Protein 1CXC (pdb70)

Organism: Cereibacter sphaeroides (NCBI:txid1063)

Structure (mmCIF, N/CA/C/O backbone):
data_1CXC
#
_entry.id   1CXC
#
_cell.length_a   82.330
_cell.length_b   82.330
_cell.length_c   37.610
_cell.angle_alpha   90.00
_cell.angle_beta   90.00
_cell.angle_gamma   90.00
#
_symmetry.space_group_name_H-M   'P 41 21 2'
#
loop_
_entity.id
_entity.type
_entity.pdbx_description
1 polymer 'CYTOCHROME C2'
2 non-polymer 'HEME C'
3 water water
#
loop_
_atom_site.group_PDB
_atom_site.id
_atom_site.type_symbol
_atom_site.label_atom_id
_atom_site.label_alt_id
_atom_site.label_comp_id
_atom_site.label_asym_id
_atom_site.label_entity_id
_atom_site.label_seq_id
_atom_site.pdbx_PDB_ins_code
_atom_site.Cartn_x
_atom_site.Cartn_y
_atom_site.Cartn_z
_atom_site.occupancy
_atom_site.B_iso_or_equiv
_atom_site.auth_seq_id
_atom_site.auth_comp_id
_atom_site.auth_asym_id
_atom_site.auth_atom_id
_atom_site.pdbx_PDB_model_num
ATOM 1 N N . GLN A 1 1 ? 72.986 9.514 12.584 1.00 19.04 1 GLN A N 1
ATOM 2 C CA . GLN A 1 1 ? 72.613 8.287 11.921 1.00 22.14 1 GLN A CA 1
ATOM 3 C C . GLN A 1 1 ? 72.820 6.966 12.585 1.00 20.94 1 GLN A C 1
ATOM 4 O O . GLN A 1 1 ? 71.805 6.316 12.733 1.00 23.24 1 GLN A O 1
ATOM 10 N N . GLU A 1 2 ? 73.954 6.297 12.437 1.00 18.91 2 GLU A N 1
ATOM 11 C CA . GLU A 1 2 ? 74.041 5.046 13.172 1.00 19.83 2 GLU A CA 1
ATOM 12 C C . GLU A 1 2 ? 74.523 5.258 14.598 1.00 18.23 2 GLU A C 1
ATOM 13 O O . GLU A 1 2 ?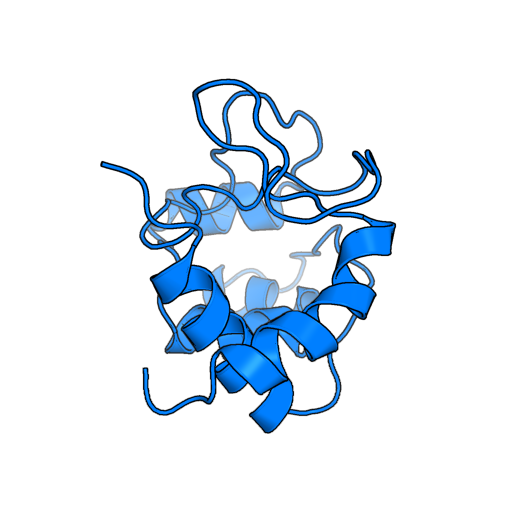 74.435 4.358 15.438 1.00 19.33 2 GLU A O 1
ATOM 19 N N . GLY A 1 3 ? 74.772 6.512 14.944 1.00 16.06 3 GLY A N 1
ATOM 20 C CA . GLY A 1 3 ? 75.234 6.851 16.276 1.00 15.82 3 GLY A CA 1
ATO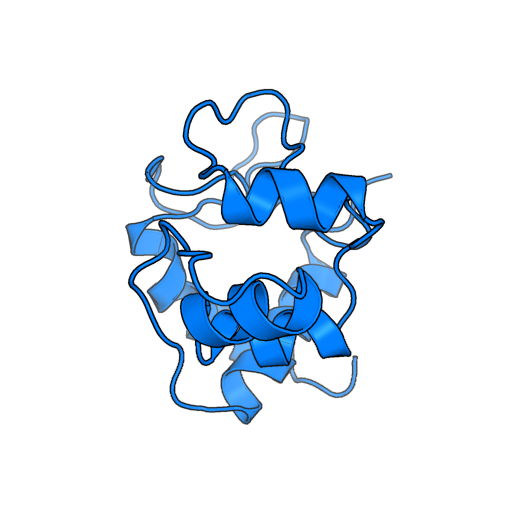M 21 C C . GLY A 1 3 ? 74.097 6.839 17.277 1.00 15.07 3 GLY A C 1
ATOM 22 O O . GLY A 1 3 ? 72.925 6.721 16.928 1.00 15.65 3 GLY A O 1
ATOM 23 N N . ASP A 1 4 ? 74.438 6.916 18.557 1.00 14.63 4 ASP A N 1
ATOM 24 C CA . ASP A 1 4 ? 73.421 6.903 19.601 1.00 16.55 4 ASP A CA 1
ATOM 25 C C . ASP A 1 4 ? 73.183 8.306 20.119 1.00 14.81 4 ASP A C 1
ATOM 26 O O . ASP A 1 4 ? 74.103 8.931 20.632 1.00 14.62 4 ASP A O 1
ATOM 31 N N . PRO A 1 5 ? 72.040 8.903 19.808 1.00 14.59 5 PRO A N 1
ATOM 32 C CA . PRO A 1 5 ? 71.749 10.269 20.190 1.00 14.46 5 PRO A CA 1
ATOM 33 C C . PRO A 1 5 ? 71.828 10.545 21.693 1.00 15.68 5 PRO A C 1
ATOM 34 O O . PRO A 1 5 ? 71.958 11.714 22.064 1.00 14.12 5 PRO A O 1
ATOM 38 N N . GLU A 1 6 ? 71.339 9.620 22.543 1.00 16.26 6 GLU A N 1
ATOM 39 C CA . GLU A 1 6 ? 71.379 9.868 23.983 1.00 19.21 6 GLU A CA 1
ATOM 40 C C . GLU A 1 6 ? 72.816 9.929 24.460 1.00 17.30 6 GLU A C 1
ATOM 41 O O . GLU A 1 6 ? 73.162 10.715 25.346 1.00 15.53 6 GLU A O 1
ATOM 47 N N . ALA A 1 7 ? 73.656 9.000 23.991 1.00 15.41 7 ALA A N 1
ATOM 48 C CA . ALA A 1 7 ? 75.047 9.060 24.356 1.00 14.40 7 ALA A CA 1
ATOM 49 C C . ALA A 1 7 ? 75.601 10.348 23.768 1.00 14.71 7 ALA A C 1
ATOM 50 O O . ALA A 1 7 ? 76.522 10.970 24.295 1.00 18.09 7 ALA A O 1
ATOM 52 N N . GLY A 1 8 ? 75.129 10.741 22.585 1.00 14.04 8 GLY A N 1
ATOM 53 C CA . GLY A 1 8 ? 75.595 11.993 21.998 1.00 12.43 8 GLY A CA 1
ATOM 54 C C . GLY A 1 8 ? 75.270 13.186 22.884 1.00 13.55 8 GLY A C 1
ATOM 55 O O . GLY A 1 8 ? 75.988 14.181 22.839 1.00 13.13 8 GLY A O 1
ATOM 56 N N . ALA A 1 9 ? 74.027 13.279 23.372 1.00 13.32 9 ALA A N 1
ATOM 57 C CA . ALA A 1 9 ? 73.649 14.389 24.238 1.00 13.47 9 ALA A CA 1
ATOM 58 C C . ALA A 1 9 ? 74.642 14.544 25.377 1.00 14.06 9 ALA A C 1
ATOM 59 O O . ALA A 1 9 ? 74.845 15.657 25.844 1.00 14.27 9 ALA A O 1
ATOM 61 N N . LYS A 1 10 ? 75.051 13.425 26.011 1.00 15.99 10 LYS A N 1
ATOM 62 C CA . LYS A 1 10 ? 76.020 13.493 27.094 1.00 15.74 10 LYS A CA 1
ATOM 63 C C . LYS A 1 10 ? 77.364 13.950 26.592 1.00 14.92 10 LYS A C 1
ATOM 64 O O . LYS A 1 10 ? 78.099 14.683 27.247 1.00 15.82 10 LYS A O 1
ATOM 69 N N . ALA A 1 11 ? 77.805 13.399 25.472 1.00 14.06 11 ALA A N 1
ATOM 70 C CA . ALA A 1 11 ? 79.097 13.786 24.937 1.00 14.54 11 ALA A CA 1
ATOM 71 C C . ALA A 1 11 ? 79.151 15.246 24.494 1.00 14.49 11 ALA A C 1
ATOM 72 O O . ALA A 1 11 ? 80.201 15.887 24.574 1.00 15.61 11 ALA A O 1
ATOM 74 N N . PHE A 1 12 ? 77.982 15.848 24.263 1.00 13.23 12 PHE A N 1
ATOM 75 C CA . PHE A 1 12 ? 77.893 17.241 23.838 1.00 13.64 12 PHE A CA 1
ATOM 76 C C . PHE A 1 12 ? 78.206 18.228 24.969 1.00 14.67 12 PHE A C 1
ATOM 77 O O . PHE A 1 12 ? 78.479 19.413 24.758 1.00 11.61 12 PHE A O 1
ATOM 85 N N . ASN A 1 13 ? 78.258 17.760 26.216 1.00 18.21 13 ASN A N 1
ATOM 86 C CA . ASN A 1 13 ? 78.585 18.682 27.287 1.00 19.50 13 ASN A CA 1
ATOM 87 C C . ASN A 1 13 ? 79.938 19.276 27.035 1.00 17.64 13 ASN A C 1
ATOM 88 O O . ASN A 1 13 ? 80.189 20.387 27.449 1.00 18.35 13 ASN A O 1
ATOM 93 N N . GLN A 1 14 ? 80.883 18.517 26.481 1.00 17.89 14 GLN A N 1
ATOM 94 C CA . GLN A 1 14 ? 82.211 19.070 26.239 1.00 19.86 14 GLN A CA 1
ATOM 95 C C . GLN A 1 14 ? 82.176 20.298 25.345 1.00 19.50 14 GLN A C 1
ATOM 96 O O . GLN A 1 14 ? 83.108 21.101 25.331 1.00 21.85 14 GLN A O 1
ATOM 102 N N . CYS A 1 15 ? 81.271 20.287 24.383 1.00 15.13 15 CYS A N 1
ATOM 103 C CA . CYS A 1 15 ? 81.134 21.384 23.444 1.00 14.22 15 CYS A CA 1
ATOM 104 C C . CYS A 1 15 ? 80.490 22.624 24.043 1.00 13.72 15 CYS A C 1
ATOM 105 O O . CYS A 1 15 ? 80.690 23.716 23.529 1.00 11.68 15 CYS A O 1
ATOM 108 N N . GLN A 1 16 ? 79.798 22.496 25.189 1.00 13.37 16 GLN A N 1
ATOM 109 C CA . GLN A 1 16 ? 79.103 23.627 25.762 1.00 15.02 16 GLN A CA 1
ATOM 110 C C . GLN A 1 16 ? 80.006 24.709 26.332 1.00 14.76 16 GLN A C 1
ATOM 111 O O . GLN A 1 16 ? 79.545 25.770 26.738 1.00 16.25 16 GLN A O 1
ATOM 117 N N . THR A 1 17 ? 81.303 24.442 26.414 1.00 15.54 17 THR A N 1
ATOM 118 C CA . THR A 1 17 ? 82.238 25.437 26.866 1.00 15.98 17 THR A CA 1
ATOM 119 C C . THR A 1 17 ? 82.270 26.571 25.861 1.00 15.59 17 THR A C 1
ATOM 120 O O . THR A 1 17 ? 82.580 27.724 26.180 1.00 13.82 17 THR A O 1
ATOM 124 N N . CYS A 1 18 ? 81.849 26.291 24.612 1.00 13.09 18 CYS A N 1
ATOM 125 C CA . CYS A 1 18 ? 81.928 27.311 23.558 1.00 13.19 18 CYS A CA 1
ATOM 126 C C . CYS A 1 18 ? 80.690 27.413 22.679 1.00 12.27 18 CYS A C 1
ATOM 127 O O . CYS A 1 18 ? 80.453 28.432 22.054 1.00 13.14 18 CYS A O 1
ATOM 130 N N . HIS A 1 19 ? 79.890 26.370 22.614 1.00 11.47 19 HIS A N 1
ATOM 131 C CA . HIS A 1 19 ? 78.716 26.376 21.762 1.00 12.17 19 HIS A CA 1
ATOM 132 C C . HIS A 1 19 ? 77.406 26.311 22.536 1.00 13.90 19 HIS A C 1
ATOM 133 O O . HIS A 1 19 ? 77.278 25.559 23.499 1.00 12.81 19 HIS A O 1
ATOM 140 N N . VAL A 1 20 ? 76.350 26.562 21.794 1.00 13.48 20 VAL A N 1
ATOM 141 C CA . VAL A 1 20 ? 75.014 26.530 22.321 1.00 13.25 20 VAL A CA 1
ATOM 142 C C . VAL A 1 20 ? 74.079 26.059 21.199 1.00 14.07 20 VAL A C 1
ATOM 143 O O . VAL A 1 20 ? 74.556 25.893 20.083 1.00 12.78 20 VAL A O 1
ATOM 147 N N . ILE A 1 21 ? 72.981 25.372 21.523 1.00 13.55 21 ILE A N 1
ATOM 148 C CA . ILE A 1 21 ? 71.981 24.995 20.523 1.00 13.07 21 ILE A CA 1
ATOM 149 C C . ILE A 1 21 ? 70.671 25.670 20.932 1.00 13.25 21 ILE A C 1
ATOM 150 O O . ILE A 1 21 ? 70.120 25.340 21.987 1.00 13.2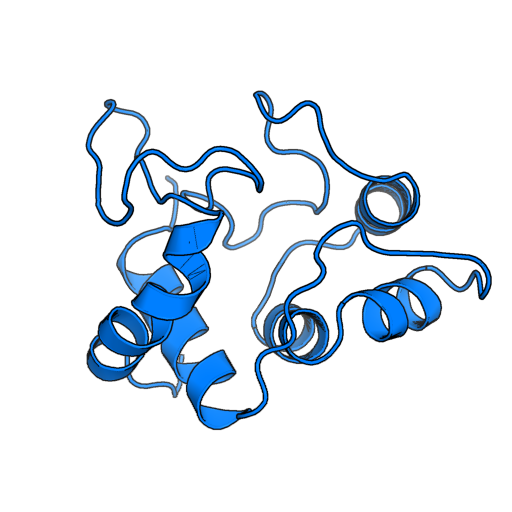3 21 ILE A O 1
ATOM 155 N N . VAL A 1 22 ? 70.400 26.841 20.363 1.00 12.01 22 VAL A N 1
ATOM 156 C CA . VAL A 1 22 ? 69.193 27.597 20.686 1.00 15.06 22 VAL A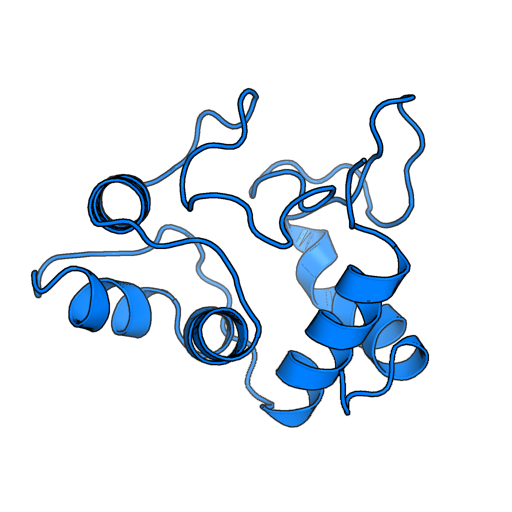 CA 1
ATOM 157 C C . VAL A 1 22 ? 68.309 27.624 19.448 1.00 15.73 22 VAL A C 1
ATOM 158 O O . VAL A 1 22 ? 68.735 28.096 18.401 1.00 16.16 22 VAL A O 1
ATOM 162 N N . ASP A 1 23 ? 67.020 27.318 19.547 1.00 16.57 23 ASP A N 1
ATOM 163 C CA . ASP A 1 23 ? 66.230 27.304 18.330 1.00 16.82 23 ASP A CA 1
ATOM 164 C C . ASP A 1 23 ? 65.682 28.648 17.896 1.00 18.31 23 ASP A C 1
ATOM 165 O O . ASP A 1 23 ? 66.061 29.700 18.400 1.00 17.03 23 ASP A O 1
ATOM 170 N N . ASP A 1 24 ? 64.961 28.657 16.779 1.00 19.02 24 ASP A N 1
ATOM 171 C CA . ASP A 1 24 ? 64.469 29.907 16.256 1.00 21.59 24 ASP A CA 1
ATOM 172 C C . ASP A 1 24 ? 63.416 30.607 17.084 1.00 24.47 24 ASP A C 1
ATOM 173 O O . ASP A 1 24 ? 63.177 31.791 16.863 1.00 26.44 24 ASP A O 1
ATOM 178 N N . SER A 1 25 ? 63.019 30.039 18.221 1.00 27.19 25 SER A N 1
ATOM 179 C CA . SER A 1 25 ? 62.036 30.708 19.059 1.00 26.88 25 SER A CA 1
ATOM 180 C C . SER A 1 25 ? 62.697 31.215 20.330 1.00 27.30 25 SER A C 1
ATOM 181 O O . SER A 1 25 ? 62.077 31.890 21.154 1.00 25.62 25 SER A O 1
ATOM 184 N N . GLY A 1 26 ? 64.014 31.031 20.413 1.00 26.27 26 GLY A N 1
ATOM 185 C CA . GLY A 1 26 ? 64.762 31.470 21.567 1.00 25.53 26 GLY A CA 1
ATOM 186 C C . GLY A 1 26 ? 64.864 30.409 22.651 1.00 25.06 26 GLY A C 1
ATOM 187 O O . GLY A 1 26 ? 65.472 30.640 23.691 1.00 27.87 26 GLY A O 1
ATOM 188 N N . THR A 1 27 ? 64.458 29.171 22.384 1.00 22.69 27 THR A N 1
ATOM 189 C CA . THR A 1 27 ? 64.560 28.170 23.412 1.00 21.45 27 THR A CA 1
ATOM 190 C C . THR A 1 27 ? 65.930 27.505 23.415 1.00 22.17 27 THR A C 1
ATOM 191 O O . THR A 1 27 ? 66.496 27.203 22.369 1.00 21.15 27 THR A O 1
ATOM 195 N N . THR A 1 28 ? 66.529 27.353 24.593 1.00 19.88 28 THR A N 1
ATOM 196 C CA . THR A 1 28 ? 67.813 26.701 24.702 1.00 19.82 28 THR A CA 1
ATOM 197 C C . THR A 1 28 ? 67.634 25.197 24.773 1.00 19.73 28 THR A C 1
ATOM 198 O O . THR A 1 28 ? 66.907 24.694 25.625 1.00 20.63 28 THR A O 1
ATOM 202 N N . ILE A 1 29 ? 68.045 24.457 23.751 1.00 18.63 29 ILE A N 1
ATOM 203 C CA . ILE A 1 29 ? 67.913 23.024 23.853 1.00 18.95 29 ILE A CA 1
ATOM 204 C C . ILE A 1 29 ? 69.173 22.411 24.474 1.00 17.47 29 ILE A C 1
ATOM 205 O O . ILE A 1 29 ? 69.119 21.487 25.280 1.00 18.37 29 ILE A O 1
ATOM 210 N N . ALA A 1 30 ? 70.281 23.121 24.426 1.00 16.44 30 ALA A N 1
ATOM 211 C CA . ALA A 1 30 ? 71.486 22.625 25.039 1.00 16.41 30 ALA A CA 1
ATOM 212 C C . ALA A 1 30 ? 72.508 23.719 25.095 1.00 19.63 30 ALA A C 1
ATOM 213 O O . ALA A 1 30 ? 72.496 24.633 24.288 1.00 18.55 30 ALA A O 1
ATOM 215 N N . GLY A 1 31 ? 73.152 23.906 26.238 1.00 23.14 31 GLY A N 1
ATOM 216 C CA . GLY A 1 31 ? 74.124 24.971 26.290 1.00 26.83 31 GLY A CA 1
ATOM 217 C C . GLY A 1 31 ? 74.123 25.665 27.623 1.00 29.35 31 GLY A C 1
ATOM 218 O O . GLY A 1 31 ? 73.065 25.738 28.236 1.00 29.40 31 GLY A O 1
ATOM 219 N N . ARG A 1 32 ? 75.073 26.584 27.753 1.00 32.00 32 ARG A N 1
ATOM 220 C CA . ARG A 1 32 ? 75.278 27.345 28.978 1.00 37.39 32 ARG A CA 1
ATOM 221 C C . ARG A 1 32 ? 75.578 28.818 28.661 1.00 36.13 32 ARG A C 1
ATOM 222 O O . ARG A 1 32 ? 76.580 29.382 29.124 1.00 36.62 32 ARG A O 1
ATOM 226 N N . ASN A 1 33 ? 74.939 29.317 27.596 1.00 33.64 33 ASN A N 1
ATOM 227 C CA . ASN A 1 33 ? 75.114 30.689 27.143 1.00 30.89 33 ASN A CA 1
ATOM 228 C C . ASN A 1 33 ? 76.522 31.055 26.658 1.00 28.16 33 ASN A C 1
ATOM 229 O O . ASN A 1 33 ? 76.809 32.231 26.419 1.00 27.16 33 ASN A O 1
ATOM 231 N N . ALA A 1 34 ? 77.344 30.074 26.270 1.00 23.90 34 ALA A N 1
ATOM 232 C CA . ALA A 1 34 ? 78.677 30.386 25.779 1.00 22.25 34 ALA A CA 1
ATOM 233 C C . ALA A 1 34 ? 78.600 30.921 24.355 1.00 23.67 34 ALA A C 1
ATOM 234 O O . ALA A 1 34 ? 77.815 30.435 23.539 1.00 25.06 34 ALA A O 1
ATOM 236 N N . LYS A 1 35 ? 79.393 31.926 23.998 1.00 22.32 35 LYS A N 1
ATOM 237 C CA . LYS A 1 35 ? 79.298 32.457 22.642 1.00 22.86 35 LYS A CA 1
ATOM 238 C C . LYS A 1 35 ? 80.612 32.417 21.885 1.00 20.26 35 LYS A C 1
ATOM 239 O O . LYS A 1 35 ? 80.827 33.186 20.958 1.00 20.91 35 LYS A O 1
ATOM 243 N N . THR A 1 36 ? 81.566 31.619 22.324 1.00 17.31 36 THR A N 1
ATOM 244 C CA . THR A 1 36 ? 82.833 31.544 21.626 1.00 16.22 36 THR A CA 1
ATOM 245 C C . THR A 1 36 ? 82.656 31.017 20.209 1.00 15.52 36 THR A C 1
ATOM 246 O O . THR A 1 36 ? 83.381 31.423 19.307 1.00 15.42 36 THR A O 1
ATOM 250 N N . GLY A 1 37 ? 81.927 29.919 20.069 1.00 13.73 37 GLY A N 1
ATOM 251 C CA . GLY A 1 37 ? 81.667 29.347 18.762 1.00 12.44 37 GLY A CA 1
ATOM 252 C C . GLY A 1 37 ? 80.219 29.631 18.362 1.00 13.31 37 GLY A C 1
ATOM 253 O O . GLY A 1 37 ? 79.427 30.157 19.150 1.00 13.85 37 GLY A O 1
ATOM 254 N N . PRO A 1 38 ? 79.813 29.321 17.120 1.00 13.89 38 PRO A N 1
ATOM 255 C CA . PRO A 1 38 ? 78.469 29.642 16.627 1.00 12.45 38 PRO A CA 1
ATOM 256 C C . PRO A 1 38 ? 77.375 28.781 17.230 1.00 10.73 38 PRO A C 1
ATOM 257 O O . PRO A 1 38 ? 77.606 27.667 17.700 1.00 11.55 38 PRO A O 1
ATOM 261 N N . ASN A 1 39 ? 76.134 29.224 17.099 1.00 11.40 39 ASN A N 1
ATOM 262 C CA . ASN A 1 39 ? 74.980 28.453 17.528 1.00 10.29 39 ASN A CA 1
ATOM 263 C C . ASN A 1 39 ? 74.882 27.258 16.591 1.00 11.45 39 ASN A C 1
ATOM 264 O O . ASN A 1 39 ? 75.102 27.398 15.373 1.00 13.89 39 ASN A O 1
ATOM 269 N N . LEU A 1 40 ? 74.829 26.044 17.140 1.00 10.77 40 LEU A N 1
ATOM 270 C CA . LEU A 1 40 ? 74.777 24.842 16.326 1.00 9.65 40 LEU A CA 1
ATOM 271 C C . LEU A 1 40 ? 73.375 24.438 15.890 1.00 10.01 40 LEU A C 1
ATOM 272 O O . LEU A 1 40 ? 73.197 23.431 15.206 1.00 9.40 40 LEU A O 1
ATOM 277 N N . TYR A 1 41 ? 72.331 25.110 16.391 1.00 10.20 41 TYR A N 1
ATOM 278 C CA . TYR A 1 41 ? 70.984 24.810 15.933 1.00 11.48 41 TYR A CA 1
ATOM 279 C C . TYR A 1 41 ? 70.907 25.117 14.440 1.00 11.35 41 TYR A C 1
ATOM 280 O O . TYR A 1 41 ? 71.357 26.165 13.982 1.00 12.29 41 TYR A O 1
ATOM 289 N N . GLY A 1 42 ? 70.482 24.134 13.640 1.00 12.02 42 GLY A N 1
ATOM 290 C CA . GLY A 1 42 ? 70.405 24.308 12.190 1.00 11.47 42 GLY A CA 1
ATOM 291 C C . GLY A 1 42 ? 71.724 23.986 11.481 1.00 12.14 42 GLY A C 1
ATOM 292 O O . GLY A 1 42 ? 71.893 24.365 10.322 1.00 12.25 42 GLY A O 1
ATOM 293 N N . VAL A 1 43 ? 72.734 23.402 12.150 1.00 11.20 43 VAL A N 1
ATOM 294 C CA . VAL A 1 43 ? 73.991 23.107 11.456 1.00 12.73 43 VAL A CA 1
ATOM 295 C C . VAL A 1 43 ? 73.789 22.073 10.375 1.00 14.45 43 VAL A C 1
ATOM 296 O O . VAL A 1 43 ? 74.721 21.876 9.614 1.00 14.89 43 VAL A O 1
ATOM 300 N N . VAL A 1 44 ? 72.958 21.074 10.651 1.00 15.41 44 VAL A N 1
ATOM 301 C CA . VAL A 1 44 ? 72.756 19.999 9.692 1.00 14.66 44 VAL A CA 1
ATOM 302 C C . VAL A 1 44 ? 72.448 20.498 8.294 1.00 12.96 44 VAL A C 1
ATOM 303 O O . VAL A 1 44 ? 71.438 21.149 8.067 1.00 15.08 44 VAL A O 1
ATOM 307 N N . GLY A 1 45 ? 73.378 20.284 7.351 1.00 14.54 45 GLY A N 1
ATOM 308 C CA . GLY A 1 45 ? 73.171 20.753 5.997 1.00 13.12 45 GLY A CA 1
ATOM 309 C C . GLY A 1 45 ? 73.470 22.231 5.824 1.00 14.88 45 GLY A C 1
ATOM 310 O O . GLY A 1 45 ? 73.474 22.742 4.712 1.00 15.10 45 GLY A O 1
ATOM 311 N N . ARG A 1 46 ? 74.082 22.882 6.805 1.00 13.26 46 ARG A N 1
ATOM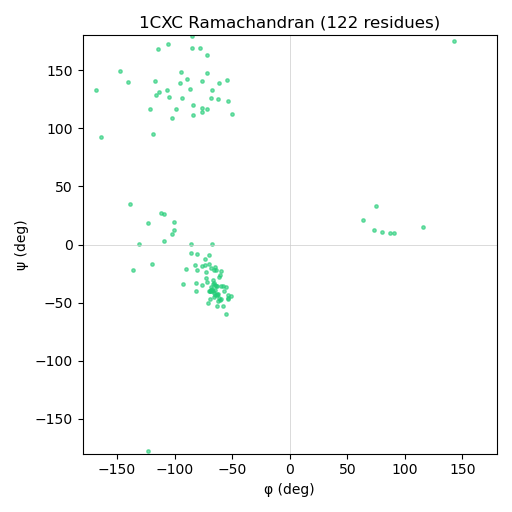 312 C CA . ARG A 1 46 ? 74.383 24.286 6.665 1.00 13.01 46 ARG A CA 1
ATOM 313 C C . ARG A 1 46 ? 75.750 24.509 6.028 1.00 14.50 46 ARG A C 1
ATOM 314 O O . ARG A 1 46 ? 76.741 23.829 6.323 1.00 12.38 46 ARG A O 1
ATOM 322 N N . THR A 1 47 ? 75.843 25.541 5.174 1.00 14.48 47 THR A N 1
ATOM 323 C CA . THR A 1 47 ? 77.115 25.886 4.558 1.00 13.48 47 THR A CA 1
ATOM 324 C C . THR A 1 47 ? 78.038 26.399 5.632 1.00 14.00 47 THR A C 1
ATOM 325 O O . THR A 1 47 ? 77.638 27.207 6.485 1.00 13.47 47 THR A O 1
ATOM 329 N N . ALA A 1 48 ? 79.257 25.892 5.636 1.00 14.31 48 ALA A N 1
ATOM 330 C CA . ALA A 1 48 ? 80.214 26.270 6.650 1.00 14.91 48 ALA A CA 1
ATOM 331 C C . ALA A 1 48 ? 80.537 27.752 6.644 1.00 15.82 48 ALA A C 1
ATOM 332 O O . ALA A 1 48 ? 80.577 28.382 5.588 1.00 16.97 48 ALA A O 1
ATOM 334 N N . GLY A 1 49 ? 80.651 28.383 7.825 1.00 15.00 49 GLY A N 1
ATOM 335 C CA . GLY A 1 49 ? 81.011 29.792 7.868 1.00 12.70 49 GLY A CA 1
ATOM 336 C C . GLY A 1 49 ? 79.876 30.703 7.479 1.00 12.06 49 GLY A C 1
ATOM 337 O O . GLY A 1 49 ? 80.113 31.868 7.219 1.00 13.23 49 GLY A O 1
ATOM 338 N N . THR A 1 50 ? 78.646 30.337 7.787 1.00 10.79 50 THR A N 1
ATOM 339 C CA . THR A 1 50 ? 77.551 31.193 7.389 1.00 12.87 50 THR A CA 1
ATOM 340 C C . THR A 1 50 ? 76.536 31.513 8.482 1.00 14.15 50 THR A C 1
ATOM 341 O O . THR A 1 50 ? 75.540 32.154 8.175 1.00 16.52 50 THR A O 1
ATOM 345 N N . GLN A 1 51 ? 76.663 31.029 9.734 1.00 14.85 51 GLN A N 1
ATOM 346 C CA . GLN A 1 51 ? 75.652 31.395 10.737 1.00 14.34 51 GLN A CA 1
ATOM 347 C C . GLN A 1 51 ? 75.546 32.917 10.776 1.00 15.35 51 GLN A C 1
ATOM 348 O O . GLN A 1 51 ? 76.548 33.603 10.978 1.00 15.17 51 GLN A O 1
ATOM 354 N N . ALA A 1 52 ? 74.351 33.489 10.562 1.00 13.63 52 ALA A N 1
ATOM 355 C CA . ALA A 1 52 ? 74.240 34.941 10.452 1.00 15.78 52 ALA A CA 1
ATOM 356 C C . ALA A 1 52 ? 74.643 35.799 11.650 1.00 16.56 52 ALA A C 1
ATOM 357 O O . ALA A 1 52 ? 75.266 36.857 11.503 1.00 15.80 52 ALA A O 1
ATOM 359 N N . ASP A 1 53 ? 74.542 35.295 12.866 1.00 18.12 53 ASP A N 1
ATOM 360 C CA . ASP A 1 53 ? 74.901 36.143 13.982 1.00 18.07 53 ASP A CA 1
ATOM 361 C C . ASP A 1 53 ? 76.262 35.834 14.552 1.00 18.94 53 ASP A C 1
ATOM 362 O O . ASP A 1 53 ? 76.561 36.193 15.674 1.00 21.47 53 ASP A O 1
ATOM 367 N N . PHE A 1 54 ? 77.052 35.001 13.920 1.00 17.44 54 PHE A N 1
ATOM 368 C CA . PHE A 1 54 ? 78.340 34.720 14.483 1.00 19.05 54 PHE A CA 1
ATOM 369 C C . PHE A 1 54 ? 79.359 35.564 13.765 1.00 22.24 54 PHE A C 1
ATOM 370 O O . PHE A 1 54 ? 79.574 35.429 12.567 1.00 20.74 54 PHE A O 1
ATOM 378 N N . LYS A 1 55 ? 80.016 36.466 14.465 1.00 27.38 55 LYS A N 1
ATOM 379 C CA . LYS A 1 55 ? 80.971 37.299 13.773 1.00 33.10 55 LYS A CA 1
ATOM 380 C C . LYS A 1 55 ? 82.414 36.851 13.966 1.00 32.04 55 LYS A C 1
ATOM 381 O O . LYS A 1 55 ? 83.291 37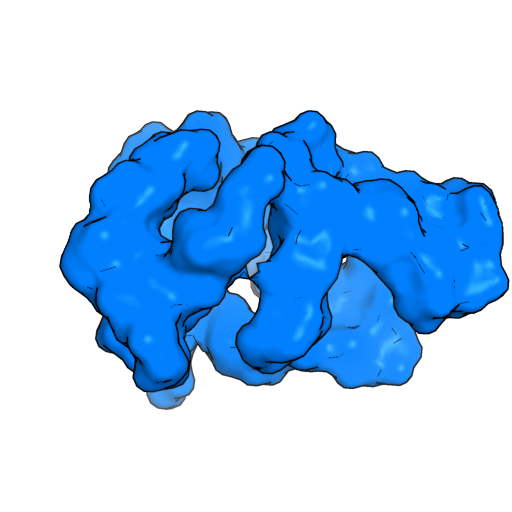.369 13.278 1.00 33.88 55 LYS A O 1
ATOM 387 N N . GLY A 1 56 ? 82.634 35.648 14.501 1.00 29.49 56 GLY A N 1
ATOM 388 C CA . GLY A 1 56 ? 84.011 35.233 14.731 1.00 26.22 56 GLY A CA 1
ATOM 389 C C . GLY A 1 56 ? 84.574 34.129 13.837 1.00 23.82 56 GLY A C 1
ATOM 390 O O . GLY A 1 56 ? 85.566 33.480 14.203 1.00 24.02 56 GLY A O 1
ATOM 391 N N . TYR A 1 57 ? 84.082 33.934 12.606 1.00 20.87 57 TYR A N 1
ATOM 392 C CA . TYR A 1 57 ? 84.671 32.874 11.789 1.00 17.90 57 TYR A CA 1
ATOM 393 C C . TYR A 1 57 ? 86.064 33.229 11.288 1.00 18.42 57 TYR A C 1
ATOM 394 O O . TYR A 1 57 ? 86.372 34.395 11.013 1.00 19.13 57 TYR A O 1
ATOM 403 N N . GLY A 1 58 ? 86.926 32.226 11.147 1.00 17.44 58 GLY A N 1
ATOM 404 C CA . GLY A 1 58 ? 88.250 32.459 10.627 1.00 20.38 58 GLY A CA 1
ATOM 405 C C . GLY A 1 58 ? 88.188 32.437 9.101 1.00 22.68 58 GLY A C 1
ATOM 406 O O . GLY A 1 58 ? 87.218 31.971 8.491 1.00 19.87 58 GLY A O 1
ATOM 407 N N . GLU A 1 59 ? 89.261 32.843 8.432 1.00 26.57 59 GLU A N 1
ATOM 408 C CA . GLU A 1 59 ? 89.236 32.867 6.985 1.00 30.84 59 GLU A CA 1
ATOM 409 C C . GLU A 1 59 ? 89.300 31.475 6.388 1.00 28.12 59 GLU A C 1
ATOM 410 O O . GLU A 1 59 ? 88.639 31.193 5.391 1.00 27.20 59 GLU A O 1
ATOM 416 N N . GLY A 1 60 ? 89.833 30.498 7.117 1.00 25.82 60 GLY A N 1
ATOM 417 C CA . GLY A 1 60 ? 89.858 29.151 6.564 1.00 22.81 60 GLY A CA 1
ATOM 418 C C . GLY A 1 60 ? 88.442 28.561 6.481 1.00 23.14 60 GLY A C 1
ATOM 419 O O . GLY A 1 60 ? 88.101 27.862 5.523 1.00 20.61 60 GLY A O 1
ATOM 420 N N . MET A 1 61 ? 87.595 28.810 7.507 1.00 20.80 61 MET A N 1
ATOM 421 C CA . MET A 1 61 ? 86.238 28.288 7.533 1.00 18.94 61 MET A CA 1
ATOM 422 C C . MET A 1 61 ? 85.386 28.990 6.497 1.00 18.21 61 MET A C 1
ATOM 423 O O . MET A 1 61 ? 84.474 28.411 5.921 1.00 18.48 61 MET A O 1
ATOM 428 N N . LYS A 1 62 ? 85.553 30.296 6.348 1.00 20.71 62 LYS A N 1
ATOM 429 C CA . LYS A 1 62 ? 84.772 31.002 5.353 1.00 24.94 62 LYS A CA 1
ATOM 430 C C . LYS A 1 62 ? 85.111 30.473 3.959 1.00 25.20 62 LYS A C 1
ATOM 431 O O . LYS A 1 62 ? 84.235 30.200 3.131 1.00 24.91 62 LYS A O 1
ATOM 437 N N . GLU A 1 63 ? 86.401 30.252 3.713 1.00 24.89 63 GLU A N 1
ATOM 438 C CA . GLU A 1 63 ? 86.873 29.727 2.455 1.00 26.10 63 GLU A CA 1
ATOM 439 C C . GLU A 1 63 ? 86.241 28.372 2.146 1.00 24.88 63 GLU A C 1
ATOM 440 O O . GLU A 1 63 ? 86.018 28.032 0.982 1.00 24.06 63 GLU A O 1
ATOM 446 N N . ALA A 1 64 ? 86.338 27.439 3.094 1.00 21.77 64 ALA A N 1
ATOM 447 C CA . ALA A 1 64 ? 85.755 26.130 2.895 1.00 20.02 64 ALA A CA 1
ATOM 448 C C . ALA A 1 64 ? 84.285 26.217 2.515 1.00 19.38 64 ALA A C 1
ATOM 449 O O . ALA A 1 64 ? 83.781 25.363 1.791 1.00 19.33 64 ALA A O 1
ATOM 451 N N . GLY A 1 65 ? 83.510 27.040 3.217 1.00 18.76 65 GLY A N 1
ATOM 452 C CA . GLY A 1 65 ? 82.110 27.188 2.877 1.00 19.21 65 GLY A CA 1
ATOM 453 C C . GLY A 1 65 ? 81.982 27.696 1.439 1.00 22.33 65 GLY A C 1
ATOM 454 O O . GLY A 1 65 ? 81.024 27.333 0.745 1.00 20.97 65 GLY A O 1
ATOM 455 N N . ALA A 1 66 ? 82.762 28.731 1.066 1.00 22.21 66 ALA A N 1
ATOM 456 C CA . ALA A 1 66 ? 82.715 29.233 -0.324 1.00 24.21 66 ALA A CA 1
ATOM 457 C C . ALA A 1 66 ? 82.993 28.116 -1.323 1.00 24.91 66 ALA A C 1
ATOM 458 O O . ALA A 1 66 ? 82.446 28.105 -2.418 1.00 25.62 66 ALA A O 1
ATOM 460 N N . LYS A 1 67 ? 83.887 27.199 -0.972 1.00 25.60 67 LYS A N 1
ATOM 461 C CA . LYS A 1 67 ? 84.199 26.069 -1.812 1.00 28.26 67 LYS A CA 1
ATOM 462 C C . LYS A 1 67 ? 82.975 25.189 -1.956 1.00 27.42 67 LYS A C 1
ATOM 463 O O . LYS A 1 67 ? 83.066 24.125 -2.545 1.00 28.61 67 LYS A O 1
ATOM 469 N N . GLY A 1 68 ? 82.044 25.297 -1.024 1.00 25.49 68 GLY A N 1
ATOM 470 C CA . GLY A 1 68 ? 80.853 24.486 -1.122 1.00 22.74 68 GLY A CA 1
ATOM 471 C C . GLY A 1 68 ? 80.691 23.480 0.012 1.00 22.53 68 GLY A C 1
ATOM 472 O O . GLY A 1 68 ? 79.697 22.766 0.031 1.00 23.86 68 GLY A O 1
ATOM 473 N N . LEU A 1 69 ? 81.433 23.619 1.115 1.00 19.07 69 LEU A N 1
ATOM 474 C CA . LEU A 1 69 ? 81.276 22.669 2.214 1.00 18.37 69 LEU A CA 1
ATOM 475 C C . LEU A 1 69 ? 80.024 22.893 3.058 1.00 17.39 69 LEU A C 1
ATOM 476 O O . LEU A 1 69 ? 79.690 24.026 3.392 1.00 18.01 69 LEU A O 1
ATOM 481 N N . ALA A 1 70 ? 79.127 21.921 3.074 1.00 16.89 70 ALA A N 1
ATOM 482 C CA . ALA A 1 70 ? 77.914 21.987 3.882 1.00 16.17 70 ALA A CA 1
ATOM 483 C C . ALA A 1 70 ? 78.043 20.832 4.880 1.00 16.24 70 ALA A C 1
ATOM 484 O O . ALA A 1 70 ? 78.405 19.721 4.514 1.00 17.35 70 ALA A O 1
ATOM 486 N N . TRP A 1 71 ? 77.644 20.989 6.135 1.00 14.60 71 TRP A N 1
ATOM 487 C CA . TRP A 1 71 ? 77.904 19.929 7.096 1.00 11.79 71 TRP A CA 1
ATOM 488 C C . TRP A 1 71 ? 77.114 18.643 6.992 1.00 11.51 71 TRP A C 1
ATOM 489 O O . TRP A 1 71 ? 75.878 18.665 6.861 1.00 13.82 71 TRP A O 1
ATOM 500 N N . ASP A 1 72 ? 77.811 17.531 6.728 1.00 11.24 72 ASP A N 1
ATOM 501 C CA . ASP A 1 72 ? 77.161 16.243 6.752 1.00 10.87 72 ASP A CA 1
ATOM 502 C C . ASP A 1 72 ? 77.927 15.396 7.770 1.00 11.61 72 ASP A C 1
ATOM 503 O O . ASP A 1 72 ? 78.971 15.836 8.261 1.00 10.23 72 ASP A O 1
ATOM 508 N N . GLU A 1 73 ? 77.569 14.131 7.972 1.00 10.90 73 GLU A N 1
ATOM 509 C CA . GLU A 1 73 ? 78.251 13.340 8.968 1.00 10.94 73 GLU A CA 1
ATOM 510 C C . GLU A 1 73 ? 79.690 13.052 8.646 1.00 13.16 73 GLU A C 1
ATOM 511 O O . GLU A 1 73 ? 80.574 13.213 9.481 1.00 15.55 73 GLU A O 1
ATOM 517 N N . GLU A 1 74 ? 80.035 12.760 7.405 1.00 15.97 74 GLU A N 1
ATOM 518 C CA . GLU A 1 74 ? 81.432 12.446 7.174 1.00 15.74 74 GLU A CA 1
ATOM 519 C C . GLU A 1 74 ? 82.358 13.618 7.360 1.00 14.79 74 GLU A C 1
ATOM 520 O O . GLU A 1 74 ? 83.438 13.442 7.928 1.00 15.19 74 GLU A O 1
ATOM 522 N N . HIS A 1 75 ? 81.946 14.828 6.953 1.00 13.87 75 HIS A N 1
ATOM 523 C CA . HIS A 1 75 ? 82.817 15.988 7.103 1.00 14.34 75 HIS A CA 1
ATOM 524 C C . HIS A 1 75 ? 82.838 16.447 8.553 1.00 13.96 75 HIS A C 1
ATOM 525 O O . HIS A 1 75 ? 83.877 16.820 9.061 1.00 12.69 75 HIS A O 1
ATOM 532 N N . PHE A 1 76 ? 81.710 16.318 9.245 1.00 14.22 76 PHE A N 1
ATOM 533 C CA . PHE A 1 76 ? 81.615 16.715 10.637 1.00 12.51 76 PHE A CA 1
ATOM 534 C C . PHE A 1 76 ? 82.508 15.817 11.471 1.00 12.88 76 PHE A C 1
ATOM 535 O O . PHE A 1 76 ? 83.287 16.323 12.265 1.00 11.55 76 PHE A O 1
ATOM 543 N N . VAL A 1 77 ? 82.563 14.503 11.231 1.00 10.45 77 VAL A N 1
ATOM 544 C CA . VAL A 1 77 ? 83.400 13.728 12.128 1.00 13.80 77 VAL A CA 1
ATOM 545 C C . VAL A 1 77 ? 84.872 13.865 11.853 1.00 13.92 77 VAL A C 1
ATOM 546 O O . VAL A 1 77 ? 85.660 13.896 12.791 1.00 13.45 77 VAL A O 1
ATOM 550 N N . GLN A 1 78 ? 85.245 14.322 10.667 1.00 14.43 78 GLN A N 1
ATOM 551 C CA . GLN A 1 78 ? 86.652 14.529 10.419 1.00 14.31 78 GLN A CA 1
ATOM 552 C C . GLN A 1 78 ? 87.025 15.865 11.023 1.00 12.26 78 GLN A C 1
ATOM 553 O O . GLN A 1 78 ? 88.079 16.058 11.604 1.00 14.01 78 GLN A O 1
ATOM 557 N N . TYR A 1 79 ? 86.160 16.849 10.875 1.00 11.86 79 TYR A N 1
ATOM 558 C CA . TYR A 1 79 ? 86.447 18.172 11.378 1.00 10.70 79 TYR A CA 1
ATOM 559 C C . TYR A 1 79 ? 86.603 18.252 12.881 1.00 13.06 79 TYR A C 1
ATOM 560 O O . TYR A 1 79 ? 87.577 18.813 13.356 1.00 13.96 79 TYR A O 1
ATOM 569 N N . VAL A 1 80 ? 85.631 17.754 13.661 1.00 14.02 80 VAL A N 1
ATOM 570 C CA . VAL A 1 80 ? 85.738 17.842 15.121 1.00 14.45 80 VAL A CA 1
ATOM 571 C C . VAL A 1 80 ? 86.962 17.127 15.664 1.00 14.81 80 VAL A C 1
ATOM 572 O O . VAL A 1 80 ? 87.389 17.435 16.771 1.00 16.64 80 VAL A O 1
ATOM 576 N N . GLN A 1 81 ? 87.494 16.103 14.979 1.00 13.67 81 GLN A N 1
ATOM 577 C CA . GLN A 1 81 ? 88.672 15.422 15.473 1.00 16.78 81 GLN A CA 1
ATOM 578 C C . GLN A 1 81 ? 89.944 16.242 15.335 1.00 17.05 81 GLN A C 1
ATOM 579 O O . GLN A 1 81 ? 90.908 16.038 16.053 1.00 19.17 81 GLN A O 1
ATOM 585 N N . ASP A 1 82 ? 90.025 17.116 14.348 1.00 17.87 82 ASP A N 1
ATOM 586 C CA . ASP A 1 82 ? 91.183 17.991 14.197 1.00 17.24 82 ASP A CA 1
ATOM 587 C C . ASP A 1 82 ? 90.793 19.105 13.246 1.00 16.17 82 ASP A C 1
ATOM 588 O O . ASP A 1 82 ? 90.888 18.962 12.026 1.00 17.06 82 ASP A O 1
ATOM 593 N N . PRO A 1 83 ? 90.320 20.224 13.771 1.00 14.37 83 PRO A N 1
ATOM 594 C CA . PRO A 1 83 ? 89.745 21.251 12.936 1.00 14.94 83 PRO A CA 1
ATOM 595 C C . PRO A 1 83 ? 90.724 21.943 12.006 1.00 16.27 83 PRO A C 1
ATOM 596 O O . PRO A 1 83 ? 90.406 22.116 10.837 1.00 15.90 83 PRO A O 1
ATOM 600 N N . THR A 1 84 ? 91.987 22.063 12.380 1.00 16.98 84 THR A N 1
ATOM 601 C CA . THR A 1 84 ? 92.915 22.752 11.522 1.00 17.48 84 THR A CA 1
ATOM 602 C C . THR A 1 84 ? 93.415 21.858 10.414 1.00 18.21 84 THR A C 1
ATOM 603 O O . THR A 1 84 ? 93.462 22.267 9.262 1.00 17.36 84 THR A O 1
ATOM 607 N N . LYS A 1 85 ? 93.556 20.574 10.684 1.00 17.95 85 LYS A N 1
ATOM 608 C CA . LYS A 1 85 ? 94.005 19.684 9.646 1.00 18.72 85 LYS A CA 1
ATOM 609 C C . LYS A 1 85 ? 92.893 19.565 8.625 1.00 18.96 85 LYS A C 1
ATOM 610 O O . LYS A 1 85 ? 93.137 19.421 7.420 1.00 18.56 85 LYS A O 1
ATOM 615 N N . PHE A 1 86 ? 91.668 19.348 9.117 1.00 16.77 86 PHE A N 1
ATOM 616 C CA . PHE A 1 86 ? 90.540 19.226 8.223 1.00 15.10 86 PHE A CA 1
ATOM 617 C C . PHE A 1 86 ? 90.453 20.417 7.290 1.00 16.80 86 PHE A C 1
ATOM 618 O O . PHE A 1 86 ? 90.271 20.241 6.100 1.00 17.31 86 PHE A O 1
ATOM 626 N N . LEU A 1 87 ? 90.585 21.636 7.817 1.00 16.77 87 LEU A N 1
ATOM 627 C CA . LEU A 1 87 ? 90.461 22.847 7.014 1.00 16.52 87 LEU A CA 1
ATOM 628 C C . LEU A 1 87 ? 91.596 22.958 6.008 1.00 18.79 87 LEU A C 1
ATOM 629 O O . LEU A 1 87 ? 91.375 23.382 4.869 1.00 20.00 87 LEU A O 1
ATOM 634 N N . LYS A 1 88 ? 92.803 22.501 6.349 1.00 18.37 88 LYS A N 1
ATOM 635 C CA . LYS A 1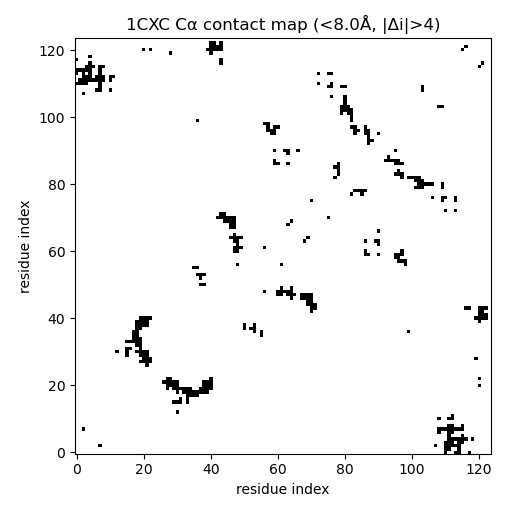 88 ? 93.890 22.571 5.377 1.00 20.17 88 LYS A CA 1
ATOM 636 C C . LYS A 1 88 ? 93.656 21.602 4.206 1.00 22.11 88 LYS A C 1
ATOM 637 O O . LYS A 1 88 ? 93.838 21.929 3.035 1.00 21.90 88 LYS A O 1
ATOM 643 N N . GLU A 1 89 ? 93.158 20.403 4.468 1.00 22.09 89 GLU A N 1
ATOM 644 C CA . GLU A 1 89 ? 92.966 19.479 3.377 1.00 22.85 89 GLU A CA 1
ATOM 645 C C . GLU A 1 89 ? 91.831 19.899 2.486 1.00 23.94 89 GLU A C 1
ATOM 646 O O . GLU A 1 89 ? 91.847 19.635 1.291 1.00 23.71 89 GLU A O 1
ATOM 650 N N . TYR A 1 90 ? 90.690 20.179 3.098 1.00 23.86 90 TYR A N 1
ATOM 651 C CA . TYR A 1 90 ? 89.524 20.570 2.344 1.00 22.87 90 TYR A CA 1
ATOM 652 C C . TYR A 1 90 ? 89.797 21.768 1.450 1.00 23.64 90 TYR A C 1
ATOM 653 O O . TYR A 1 90 ? 89.210 21.894 0.379 1.00 25.07 90 TYR A O 1
ATOM 662 N N . THR A 1 91 ? 90.190 22.844 2.099 1.00 22.22 91 THR A N 1
ATOM 663 C CA . THR A 1 91 ? 90.472 24.104 1.455 1.00 22.91 91 THR A CA 1
ATOM 664 C C . THR A 1 91 ? 91.587 24.018 0.399 1.00 22.94 91 THR A C 1
ATOM 665 O O . THR A 1 91 ? 91.576 24.738 -0.602 1.00 20.37 91 THR A O 1
ATOM 669 N N . GLY A 1 92 ? 92.472 23.017 0.492 1.00 21.78 92 GLY A N 1
ATOM 670 C CA . GLY A 1 92 ? 93.562 22.935 -0.470 1.00 23.06 92 GLY A CA 1
ATOM 671 C C . GLY A 1 92 ? 94.626 24.004 -0.229 1.00 21.84 92 GLY A C 1
ATOM 672 O O . GLY A 1 92 ? 95.651 24.034 -0.897 1.00 20.35 92 GLY A O 1
ATOM 673 N N . ASP A 1 93 ? 94.566 24.658 0.920 1.00 20.79 93 ASP A N 1
ATOM 674 C CA . ASP A 1 93 ? 95.542 25.671 1.252 1.00 21.16 93 ASP A CA 1
ATOM 675 C C . ASP A 1 93 ? 96.220 25.241 2.541 1.00 22.71 93 ASP A C 1
ATOM 676 O O . ASP A 1 93 ? 95.654 25.368 3.615 1.00 24.09 93 ASP A O 1
ATOM 681 N N . ALA A 1 94 ? 97.513 24.971 2.517 1.00 22.54 94 ALA A N 1
ATOM 682 C CA . ALA A 1 94 ? 98.174 24.486 3.711 1.00 21.72 94 ALA A CA 1
ATOM 683 C C . ALA A 1 94 ? 98.295 25.485 4.824 1.00 21.86 94 ALA A C 1
ATOM 684 O O . ALA A 1 94 ? 98.840 25.170 5.864 1.00 22.53 94 ALA A O 1
ATOM 686 N N . LYS A 1 95 ? 98.198 26.744 4.515 1.00 22.26 95 LYS A N 1
ATOM 687 C CA . LYS A 1 95 ? 98.322 27.744 5.564 1.00 25.24 95 LYS A CA 1
ATOM 688 C C . LYS A 1 95 ? 97.032 27.927 6.359 1.00 25.02 95 LYS A C 1
ATOM 689 O O . LYS A 1 95 ? 96.921 28.890 7.117 1.00 26.55 95 LYS A O 1
ATOM 692 N N . ALA A 1 96 ? 95.941 27.305 5.908 1.00 25.01 96 ALA A N 1
ATOM 693 C CA . ALA A 1 96 ? 94.672 27.437 6.595 1.00 25.29 96 ALA A CA 1
ATOM 694 C C . ALA A 1 96 ? 94.735 27.067 8.071 1.00 25.53 96 ALA A C 1
ATOM 695 O O . ALA A 1 96 ? 95.353 26.068 8.462 1.00 24.62 96 ALA A O 1
ATOM 697 N N . LYS A 1 97 ? 93.999 27.826 8.898 1.00 26.17 97 LYS A N 1
ATOM 698 C CA . LYS A 1 97 ? 93.934 27.562 10.341 1.00 26.01 97 LYS A CA 1
ATOM 699 C C . LYS A 1 97 ? 92.525 27.759 10.885 1.00 23.39 97 LYS A C 1
ATOM 700 O O . LYS A 1 97 ? 91.720 28.505 10.325 1.00 22.99 97 LYS A O 1
ATOM 702 N N . GLY A 1 98 ? 92.117 26.870 11.782 1.00 23.11 98 GLY A N 1
ATOM 703 C CA . GLY A 1 98 ? 90.795 26.975 12.374 1.00 21.59 98 GLY A CA 1
ATOM 704 C C . GLY A 1 98 ? 90.852 27.726 13.700 1.00 20.44 98 GLY A C 1
ATOM 705 O O . GLY A 1 98 ? 91.932 27.939 14.262 1.00 22.14 98 GLY A O 1
ATOM 706 N N . LYS A 1 99 ? 89.799 28.447 14.041 1.00 17.81 99 LYS A N 1
ATOM 707 C CA . LYS A 1 99 ? 89.785 29.153 15.316 1.00 18.27 99 LYS A CA 1
ATOM 708 C C . LYS A 1 99 ? 89.369 28.217 16.450 1.00 17.56 99 LYS A C 1
ATOM 709 O O . LYS A 1 99 ? 89.304 28.647 17.590 1.00 16.70 99 LYS A O 1
ATOM 715 N N . MET A 1 100 ? 88.753 27.072 16.122 1.00 15.72 100 MET A N 1
ATOM 716 C CA . MET A 1 100 ? 88.302 26.121 17.129 1.00 13.96 100 MET A CA 1
ATOM 717 C C . MET A 1 100 ? 89.488 25.372 17.650 1.00 15.92 100 MET A C 1
ATOM 718 O O . MET A 1 100 ? 90.017 24.509 16.963 1.00 15.84 100 MET A O 1
ATOM 723 N N . THR A 1 101 ? 89.815 25.562 18.920 1.00 17.35 101 THR A N 1
ATOM 724 C CA . THR A 1 101 ? 90.990 24.894 19.444 1.00 20.56 101 THR A CA 1
ATOM 725 C C . THR A 1 101 ? 90.705 23.641 20.258 1.00 21.81 101 THR A C 1
ATOM 726 O O . THR A 1 101 ? 91.648 22.902 20.532 1.00 26.48 101 THR A O 1
ATOM 730 N N . PHE A 1 102 ? 89.522 23.080 20.086 1.00 21.14 102 PHE A N 1
ATOM 731 C CA . PHE A 1 102 ? 89.189 21.858 20.797 1.00 21.36 102 PHE A CA 1
ATOM 732 C C . PHE A 1 102 ? 89.201 20.680 19.843 1.00 20.98 102 PHE A C 1
ATOM 733 O O . PHE A 1 102 ? 88.959 20.886 18.669 1.00 20.34 102 PHE A O 1
ATOM 741 N N . LYS A 1 103 ? 89.842 19.572 20.217 1.00 19.87 103 LYS A N 1
ATOM 742 C CA . LYS A 1 103 ? 89.833 18.385 19.387 1.00 20.02 103 LYS A CA 1
ATOM 743 C C . LYS A 1 103 ? 89.118 17.258 20.134 1.00 20.91 103 LYS A C 1
ATOM 744 O O . LYS A 1 103 ? 89.557 16.857 21.222 1.00 20.05 103 LYS A O 1
ATOM 750 N N . LEU A 1 104 ? 88.133 16.616 19.492 1.00 18.19 104 LEU A N 1
ATOM 751 C CA . LEU A 1 104 ? 87.413 15.506 20.094 1.00 19.46 104 LEU A CA 1
ATOM 752 C C . LEU A 1 104 ? 88.250 14.273 19.848 1.00 20.65 104 LEU A C 1
ATOM 753 O O . LEU A 1 104 ? 88.403 13.875 18.702 1.00 21.52 104 LEU A O 1
ATOM 758 N N . LYS A 1 105 ? 88.717 13.561 20.884 1.00 23.91 105 LYS A N 1
ATOM 759 C CA . LYS A 1 105 ? 89.599 12.420 20.626 1.00 26.02 105 LYS A CA 1
ATOM 760 C C . LYS A 1 105 ? 88.907 11.152 20.213 1.00 25.49 105 LYS A C 1
ATOM 761 O O . LYS A 1 105 ? 89.490 10.385 19.471 1.00 26.50 105 LYS A O 1
ATOM 765 N N . LYS A 1 106 ? 87.628 10.978 20.513 1.00 24.34 106 LYS A N 1
ATOM 766 C CA . LYS A 1 106 ? 86.982 9.738 20.154 1.00 25.32 106 LYS A CA 1
ATOM 767 C C . LYS A 1 106 ? 86.047 9.844 18.952 1.00 24.45 106 LYS A C 1
ATOM 768 O O . LYS A 1 106 ? 85.047 10.549 18.988 1.00 21.02 106 LYS A O 1
ATOM 772 N N . GLU A 1 107 ? 86.261 8.972 17.958 1.00 24.83 107 GLU A N 1
ATOM 773 C CA . GLU A 1 107 ? 85.425 8.921 16.767 1.00 25.63 107 GLU A CA 1
ATOM 774 C C . GLU A 1 107 ? 84.005 8.586 17.151 1.00 22.00 107 GLU A C 1
ATOM 775 O O . GLU A 1 107 ? 83.071 8.984 16.472 1.00 21.90 107 GLU A O 1
ATOM 781 N N . ALA A 1 108 ? 83.841 7.578 18.013 1.00 19.18 108 ALA A N 1
ATOM 782 C CA . ALA A 1 108 ? 82.510 7.185 18.444 1.00 17.28 108 ALA A CA 1
ATOM 783 C C . ALA A 1 108 ? 81.745 8.368 18.992 1.00 15.41 108 ALA A C 1
ATOM 784 O O . ALA A 1 108 ? 80.549 8.504 18.780 1.00 13.11 108 ALA A O 1
ATOM 786 N N . ASP A 1 109 ? 82.381 9.207 19.801 1.00 13.22 109 ASP A N 1
ATOM 787 C CA . ASP A 1 109 ? 81.679 10.364 20.321 1.00 13.92 109 ASP A CA 1
ATOM 788 C C . ASP A 1 109 ? 81.278 11.295 19.179 1.00 12.55 109 ASP A C 1
ATOM 789 O O . ASP A 1 109 ? 80.214 11.899 19.208 1.00 12.05 109 ASP A O 1
ATOM 794 N N . ALA A 1 110 ? 82.118 11.420 18.133 1.00 13.18 110 ALA A N 1
ATOM 795 C CA . ALA A 1 110 ? 81.788 12.279 17.000 1.00 11.93 110 ALA A CA 1
ATOM 796 C C . ALA A 1 110 ? 80.544 11.793 16.284 1.00 11.92 110 ALA A C 1
ATOM 797 O O . ALA A 1 110 ? 79.658 12.596 15.985 1.00 12.60 110 ALA A O 1
ATOM 799 N N . HIS A 1 111 ? 80.420 10.485 16.063 1.00 9.60 111 HIS A N 1
ATOM 800 C CA . HIS A 1 111 ? 79.234 9.957 15.435 1.00 9.67 111 HIS A CA 1
ATOM 801 C C . HIS A 1 111 ? 78.021 10.095 16.351 1.00 1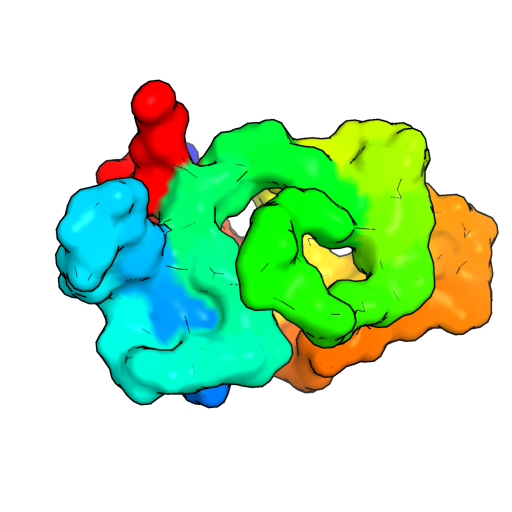1.40 111 HIS A C 1
ATOM 802 O O . HIS A 1 111 ? 76.917 10.297 15.882 1.00 10.44 111 HIS A O 1
ATOM 809 N N . ASN A 1 112 ? 78.165 9.867 17.668 1.00 10.61 112 ASN A N 1
ATOM 810 C CA . ASN A 1 112 ? 77.033 9.996 18.589 1.00 10.86 112 ASN A CA 1
ATOM 811 C C . ASN A 1 112 ? 76.511 11.416 18.643 1.00 8.73 112 ASN A C 1
ATOM 812 O O . ASN A 1 112 ? 75.305 11.663 18.702 1.00 10.35 112 ASN A O 1
ATOM 817 N N . ILE A 1 113 ? 77.414 12.374 18.687 1.00 8.49 113 ILE A N 1
ATOM 818 C CA . ILE A 1 113 ? 77.033 13.765 18.707 1.00 10.18 113 ILE A CA 1
ATOM 819 C C . ILE A 1 113 ? 76.344 14.141 17.396 1.00 10.38 113 ILE A C 1
ATOM 820 O O . ILE A 1 113 ? 75.308 14.801 17.411 1.00 8.89 113 ILE A O 1
ATOM 825 N N . TRP A 1 114 ? 76.750 13.559 16.258 1.00 11.60 114 TRP A N 1
ATOM 826 C CA . TRP A 1 114 ? 76.060 13.884 15.017 1.00 11.20 114 TRP A CA 1
ATOM 827 C C . TRP A 1 114 ? 74.640 13.325 15.064 1.00 10.19 114 TRP A C 1
ATOM 828 O O . TRP A 1 114 ? 73.683 13.969 14.635 1.00 8.97 114 TRP A O 1
ATOM 839 N N . ALA A 1 115 ? 74.451 12.129 15.620 1.00 7.55 115 ALA A N 1
ATOM 840 C CA . ALA A 1 115 ? 73.118 11.570 15.696 1.00 8.98 115 ALA A CA 1
ATOM 841 C C . ALA A 1 115 ? 72.214 12.400 16.614 1.00 9.47 115 ALA A C 1
ATOM 842 O O . ALA A 1 115 ? 71.016 12.583 16.355 1.00 9.16 115 ALA A O 1
ATOM 844 N N . TYR A 1 116 ? 72.806 12.993 17.656 1.00 10.47 116 TYR A N 1
ATOM 845 C CA . TYR A 1 116 ? 72.069 13.840 18.580 1.00 9.34 116 TYR A CA 1
ATOM 846 C C . TYR A 1 116 ? 71.647 15.128 17.864 1.00 7.89 116 TYR A C 1
ATOM 847 O O . TYR A 1 116 ? 70.492 15.543 17.898 1.00 10.06 116 TYR A O 1
ATOM 856 N N . LEU A 1 117 ? 72.487 15.653 16.990 1.00 11.65 117 LEU A N 1
ATOM 857 C CA . LEU A 1 117 ? 72.154 16.872 16.259 1.00 11.69 117 LEU A CA 1
ATOM 858 C C . LEU A 1 117 ? 71.080 16.614 15.219 1.00 11.58 117 LEU A C 1
ATOM 859 O O . LEU A 1 117 ? 70.314 17.499 14.875 1.00 11.80 117 LEU A O 1
ATOM 864 N N . GLN A 1 118 ? 71.054 15.428 14.633 1.00 13.63 118 GLN A N 1
ATOM 865 C CA . GLN A 1 118 ? 70.014 15.105 13.688 1.00 13.90 118 GLN A CA 1
ATOM 866 C C . GLN A 1 118 ? 68.695 14.964 14.433 1.00 16.81 118 GLN A C 1
ATOM 867 O O . GLN A 1 118 ? 67.629 14.881 13.822 1.00 18.06 118 GLN A O 1
ATOM 873 N N . GLN A 1 119 ? 68.729 14.810 15.763 1.00 18.08 119 GLN A N 1
ATOM 874 C CA . GLN A 1 119 ? 67.488 14.711 16.505 1.00 20.23 119 GLN A CA 1
ATOM 875 C C . GLN A 1 119 ? 67.025 16.052 17.006 1.00 19.85 119 GLN A C 1
ATOM 876 O O . GLN A 1 119 ? 65.874 16.399 16.865 1.00 18.93 119 GLN A O 1
ATOM 882 N N . VAL A 1 120 ? 67.913 16.951 17.367 1.00 18.13 120 VAL A N 1
ATOM 883 C CA . VAL A 1 120 ? 67.440 18.196 17.920 1.00 18.01 120 VAL A CA 1
ATOM 884 C C . VAL A 1 120 ? 67.812 19.467 17.168 1.00 18.85 120 VAL A C 1
ATOM 885 O O . VAL A 1 120 ? 67.417 20.562 17.582 1.00 19.31 120 VAL A O 1
ATOM 889 N N . ALA A 1 121 ? 68.796 19.431 16.283 1.00 17.51 121 ALA A N 1
ATOM 890 C CA . ALA A 1 121 ? 69.235 20.680 15.675 1.00 17.00 121 ALA A CA 1
ATOM 891 C C . ALA A 1 121 ? 68.942 20.825 14.206 1.00 18.57 121 ALA A C 1
ATOM 892 O O . ALA A 1 121 ? 69.675 21.502 13.505 1.00 17.53 121 ALA A O 1
ATOM 894 N N . VAL A 1 122 ? 67.901 20.167 13.708 1.00 22.46 122 VAL A N 1
ATOM 895 C CA . VAL A 1 122 ? 67.551 20.271 12.302 1.00 24.26 122 VAL A CA 1
ATOM 896 C C . VAL A 1 122 ? 66.519 21.362 12.123 1.00 28.51 122 VAL A C 1
ATOM 897 O O . VAL A 1 122 ? 65.429 21.289 12.696 1.00 26.64 122 VAL A O 1
ATOM 901 N N . ARG A 1 123 ? 66.792 22.323 11.241 1.00 33.85 123 ARG A N 1
ATOM 902 C CA . ARG A 1 123 ? 65.854 23.406 11.030 1.00 40.17 123 ARG A CA 1
ATOM 903 C C . ARG A 1 123 ? 64.926 23.155 9.855 1.00 48.05 123 ARG A C 1
ATOM 904 O O . ARG A 1 123 ? 65.226 22.364 8.962 1.00 47.21 123 ARG A O 1
ATOM 912 N N . PRO A 1 124 ? 63.656 23.503 10.055 1.00 55.03 124 PRO A N 1
ATOM 913 C CA . PRO A 1 124 ? 62.690 23.491 8.967 1.00 60.66 124 PRO A CA 1
ATOM 914 C C . PRO A 1 124 ? 62.420 24.913 8.490 1.00 64.15 124 PRO A C 1
ATOM 915 O O . PRO A 1 124 ? 62.011 25.743 9.317 1.00 66.73 124 PRO A O 1
#

B-factor: mean 19.53, std 9.65, range [6.96, 69.71]

Nearest PDB structures (foldseek):
  2cxb-assembly2_B  TM=1.002E+00  e=2.498E-24  Cereibacter sphaeroides
  1l9j-assembly2_D  TM=9.946E-01  e=6.976E-23  Cereibacter sphaeroides
  2bgv-assembly1_X  TM=9.318E-01  e=1.459E-12  Paracoccus versutus
  1cot-assembly1_A  TM=9.363E-01  e=4.146E-12  Paracoccus denitrificans
  2bh5-assembly1_X  TM=9.336E-01  e=6.135E-12  Paracoccus versutus

Secondary structure (DSSP, 8-state):
--S-HHHHHHHGGGGGGT--EE-TTS-EEE--S--SS---TT-TTPBTT--TT-----HHHHHHHHTT-B--HHHHHHHHH-HHHHHHHHHS-TT---S-------HHHHHHHHHHHHHH----

CATH classification: 1.10.760.10

InterPro domains:
  IPR002327 Cytochrome c, class IA/ IB [PTHR11961] (2-120)
  IPR009056 Cytochrome c-like domain [PS51007] (3-121)
  IPR036909 Cytochrome c-like domain superfamily [G3DSA:1.10.760.10] (1-124)
  IPR036909 Cytochrome c-like domain superfamily [SSF46626] (1-120)

Foldseek 3Di:
DPAAQVLLLVLCVVVQCAEFAADPVRRTPDHDPHHNDYHQQALAFAQFPPPPPRPDWDPLRVQLSVVPDRDDLVLQLVCQQPVQVSSCVSNVNVVGGGPDPHHDPDSSSSNNNRVNCVVGRHDD

Radius of gyration: 13.54 Å; Cα contacts (8 Å, |Δi|>4): 225; chains: 1; bounding box: 36×32×31 Å

Sequence (124 aa):
QEGDPEAGAKAFNQCQTCHVIVDDSGTTIAGRNAKTGPNLYGVVGRTAGTQADFKGYGEGMKEAGAKGLAWDEEHFVQYVQDPTKFLKEYTGDAKAKGKMTFKLKKEADAHNIWAYLQQVAVRP

Solvent-accessible surface area: 6717 Å² total; per-residue (Å²): 131,178,18,66,45,145,41,0,39,143,14,2,90,74,24,36,107,40,23,18,0,36,40,102,96,56,73,77,64,11,21,126,86,21,134,100,13,21,32,22,22,6,9,36,51,30,54,1,17,72,28,89,103,32,180,26,28,12,125,6,25,94,56,0,5,88,108,51,4,43,19,66,38,66,59,19,11,81,20,15,55,36,3,44,109,18,0,71,106,70,12,69,54,78,111,6,62,19,139,52,134,81,108,6,138,93,97,61,34,0,60,28,4,9,4,20,0,57,122,45,0,65,103,172